Protein AF-A0A315WP67-F1 (afdb_monomer)

Mean predicted aligned error: 7.69 Å

Secondary structure (DSSP, 8-state):
--------S-HHHHHHHHHHHHHHHHHHHHHHHHHHGGGHHHHHHHHHHH-SSHHHHHHHHHHHHHHHH-TTS--

Solvent-accessible surface area (backbone atoms only — not comparable to full-atom values): 4486 Å² total; per-residue (Å²): 140,86,85,79,73,80,71,67,86,52,64,66,61,53,46,64,69,42,45,64,58,24,46,53,51,19,51,58,53,53,64,43,34,74,81,40,47,91,52,30,65,62,51,52,52,57,50,45,71,69,38,76,55,64,71,54,31,52,49,23,54,51,38,35,50,53,54,67,73,50,83,77,84,83,130

Foldseek 3Di:
DDPPPPDDPDVVVVCVVLLVVLLVLLVVLVVCCVVCPPCSVVVLVVVLVVDPDVSSSVSNVVNNVVCVVCVPPDD

Structure (mmCIF, N/CA/C/O backbone):
data_AF-A0A315WP67-F1
#
_entry.id   AF-A0A315WP67-F1
#
loop_
_atom_site.group_PDB
_atom_site.id
_atom_site.type_symbol
_atom_site.label_atom_id
_atom_site.label_alt_id
_atom_site.label_comp_id
_atom_site.label_asym_id
_atom_site.label_entity_id
_atom_site.label_seq_id
_atom_site.pdbx_PDB_ins_code
_atom_site.Cartn_x
_atom_site.Cartn_y
_atom_site.Cartn_z
_atom_site.occupancy
_atom_site.B_iso_or_equiv
_atom_site.auth_seq_id
_atom_site.auth_comp_id
_atom_site.auth_asym_id
_atom_site.auth_atom_id
_atom_site.pdbx_PDB_model_num
ATOM 1 N N . MET A 1 1 ? 29.629 -12.131 -35.538 1.00 41.50 1 MET A N 1
ATOM 2 C CA . MET A 1 1 ? 29.356 -12.333 -34.102 1.00 41.50 1 MET A CA 1
ATOM 3 C C . MET A 1 1 ? 28.082 -11.570 -33.753 1.00 41.50 1 MET A C 1
ATOM 5 O O . MET A 1 1 ? 28.163 -10.378 -33.505 1.00 41.50 1 MET A O 1
ATOM 9 N N . HIS A 1 2 ? 2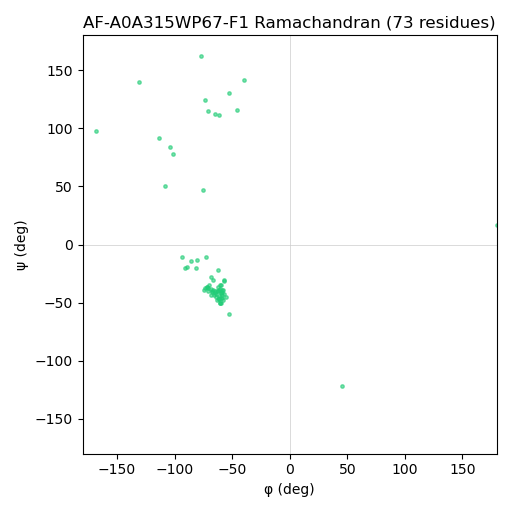6.910 -12.200 -33.848 1.00 56.78 2 HIS A N 1
ATOM 10 C CA . HIS A 1 2 ? 25.650 -11.592 -33.405 1.00 56.78 2 HIS A CA 1
ATOM 11 C C . HIS A 1 2 ? 25.154 -12.415 -32.213 1.00 56.78 2 HIS A C 1
ATOM 13 O O . HIS A 1 2 ? 24.498 -13.434 -32.396 1.00 56.78 2 HIS A O 1
ATOM 19 N N . ASP A 1 3 ? 25.536 -12.003 -31.005 1.00 58.97 3 ASP A N 1
ATOM 20 C CA . ASP A 1 3 ? 24.866 -12.420 -29.772 1.00 58.97 3 ASP A CA 1
ATOM 21 C C . ASP A 1 3 ? 24.015 -11.231 -29.319 1.00 58.97 3 ASP A C 1
ATOM 23 O O . ASP A 1 3 ? 24.454 -10.369 -28.564 1.00 58.97 3 ASP A O 1
ATOM 27 N N . HIS A 1 4 ? 22.811 -11.119 -29.878 1.00 64.19 4 HIS A N 1
ATOM 28 C CA . HIS A 1 4 ? 21.747 -10.362 -29.231 1.00 64.19 4 HIS A CA 1
ATOM 29 C C . HIS A 1 4 ? 20.836 -11.385 -28.572 1.00 64.19 4 HIS A C 1
ATOM 31 O O . HIS A 1 4 ? 19.791 -11.760 -29.102 1.00 64.19 4 HIS A O 1
ATOM 37 N N . ARG A 1 5 ? 21.276 -11.899 -27.425 1.00 63.22 5 ARG A N 1
ATOM 38 C CA . ARG A 1 5 ? 20.397 -12.626 -26.521 1.00 63.22 5 ARG A CA 1
ATOM 39 C C . ARG A 1 5 ? 19.357 -11.609 -26.032 1.00 63.22 5 ARG A C 1
ATOM 41 O O . ARG A 1 5 ? 19.764 -10.668 -25.348 1.00 63.22 5 ARG A O 1
ATOM 48 N N . PRO A 1 6 ? 18.059 -11.720 -26.383 1.00 53.19 6 PRO A N 1
ATOM 49 C CA . PRO A 1 6 ? 17.074 -10.765 -25.902 1.00 53.19 6 PRO A CA 1
ATOM 50 C C . PRO A 1 6 ? 17.064 -10.871 -24.380 1.00 53.19 6 PRO A C 1
ATOM 52 O O . PRO A 1 6 ? 16.712 -11.909 -23.807 1.00 53.19 6 PRO A O 1
ATOM 55 N N . ALA A 1 7 ? 17.551 -9.816 -23.729 1.00 56.91 7 ALA A N 1
ATOM 56 C CA . ALA A 1 7 ? 17.444 -9.673 -22.296 1.00 56.91 7 ALA A CA 1
ATOM 57 C C . ALA A 1 7 ? 15.965 -9.852 -21.950 1.00 56.91 7 ALA A C 1
ATOM 59 O O . ALA A 1 7 ? 15.082 -9.288 -22.598 1.00 56.91 7 ALA A O 1
ATOM 60 N N . ARG A 1 8 ? 15.701 -10.713 -20.966 1.00 61.62 8 ARG A N 1
ATOM 61 C CA . ARG A 1 8 ? 14.384 -10.877 -20.343 1.00 61.62 8 ARG A CA 1
ATOM 62 C C . ARG A 1 8 ? 13.740 -9.492 -20.179 1.00 61.62 8 ARG A C 1
ATOM 64 O O . ARG A 1 8 ? 14.490 -8.582 -19.832 1.00 61.62 8 ARG A O 1
ATOM 71 N N . PRO A 1 9 ? 12.418 -9.331 -20.387 1.00 57.69 9 PRO A N 1
ATOM 72 C CA . PRO A 1 9 ? 11.751 -8.039 -20.232 1.00 57.69 9 PRO A CA 1
ATOM 73 C C . PRO A 1 9 ? 12.223 -7.400 -18.929 1.00 57.69 9 PRO A C 1
ATOM 75 O O . PRO A 1 9 ? 12.108 -7.996 -17.854 1.00 57.69 9 PRO A O 1
ATOM 78 N N . ASP A 1 10 ? 12.910 -6.273 -19.075 1.00 69.75 10 ASP A N 1
ATOM 79 C CA . ASP A 1 10 ? 13.798 -5.778 -18.040 1.00 69.75 10 ASP A CA 1
ATOM 80 C C . ASP A 1 10 ? 12.953 -5.268 -16.871 1.00 69.75 10 ASP A C 1
ATOM 82 O O . ASP A 1 10 ? 12.164 -4.329 -17.009 1.00 69.75 10 ASP A O 1
ATOM 86 N N . ARG A 1 11 ? 13.067 -5.929 -15.713 1.00 69.06 11 ARG A N 1
ATOM 87 C CA . ARG A 1 11 ? 12.304 -5.544 -14.519 1.00 69.06 11 ARG A CA 1
ATOM 88 C C . ARG A 1 11 ? 12.588 -4.092 -14.146 1.00 69.06 11 ARG A C 1
ATOM 90 O O . ARG A 1 11 ? 11.681 -3.431 -13.666 1.00 69.06 11 ARG A O 1
ATOM 97 N N . ALA A 1 12 ? 13.784 -3.559 -14.405 1.00 75.00 12 ALA A N 1
ATOM 98 C CA . ALA A 1 12 ? 14.072 -2.163 -14.097 1.00 75.00 12 ALA A CA 1
ATOM 99 C C . ALA A 1 12 ? 13.279 -1.210 -15.004 1.00 75.00 12 ALA A C 1
ATOM 101 O O . ALA A 1 12 ? 12.743 -0.221 -14.507 1.00 75.00 12 ALA A O 1
ATOM 102 N N . ALA A 1 13 ? 13.104 -1.537 -16.288 1.00 78.94 13 ALA A N 1
ATOM 103 C CA . ALA A 1 13 ? 12.230 -0.769 -17.178 1.00 78.94 13 ALA A CA 1
ATOM 104 C C . ALA A 1 13 ? 10.758 -0.819 -16.729 1.00 78.94 13 ALA A C 1
ATOM 106 O O . ALA A 1 13 ? 10.092 0.216 -16.699 1.00 78.94 13 ALA A O 1
ATOM 107 N N . PHE A 1 14 ? 10.262 -1.994 -16.320 1.00 79.81 14 PHE A N 1
ATOM 108 C CA . PHE A 1 14 ? 8.915 -2.132 -15.750 1.00 79.81 14 PHE A CA 1
ATOM 109 C C . PHE A 1 14 ? 8.765 -1.312 -14.461 1.00 79.81 14 PHE A C 1
ATOM 111 O O . PHE A 1 14 ? 7.801 -0.567 -14.303 1.00 79.81 14 PHE A O 1
ATOM 118 N N . HIS A 1 15 ? 9.739 -1.395 -13.553 1.00 81.00 15 HIS A N 1
ATOM 119 C CA . HIS A 1 15 ? 9.720 -0.652 -12.292 1.00 81.00 15 HIS A CA 1
ATOM 120 C C . HIS A 1 15 ? 9.719 0.851 -12.546 1.00 81.00 15 HIS A C 1
ATOM 122 O O . HIS A 1 15 ? 8.857 1.531 -12.005 1.00 81.00 15 HIS A O 1
ATOM 128 N N . ALA A 1 16 ? 10.584 1.357 -13.428 1.00 82.75 16 ALA A N 1
ATOM 129 C CA . ALA A 1 16 ? 10.639 2.778 -13.773 1.00 82.75 16 ALA A CA 1
ATOM 130 C C . ALA A 1 16 ? 9.308 3.292 -14.349 1.00 82.75 16 ALA A C 1
ATOM 132 O O . ALA A 1 16 ? 8.842 4.367 -13.976 1.00 82.75 16 ALA A O 1
ATOM 133 N N . GLN A 1 17 ? 8.661 2.507 -15.214 1.00 86.62 17 GLN A N 1
ATOM 134 C CA . GLN A 1 17 ? 7.385 2.888 -15.825 1.00 86.62 17 GLN A CA 1
ATOM 135 C C . GLN A 1 17 ? 6.223 2.883 -14.820 1.00 86.62 17 GLN A C 1
ATOM 137 O O . GLN A 1 17 ? 5.314 3.708 -14.900 1.00 86.62 17 GLN A O 1
ATOM 142 N N . HIS A 1 18 ? 6.250 1.955 -13.863 1.00 88.62 18 HIS A N 1
ATOM 143 C CA . HIS A 1 18 ? 5.185 1.780 -12.881 1.00 88.62 18 HIS A CA 1
ATOM 144 C C . HIS A 1 18 ? 5.416 2.537 -11.568 1.00 88.62 18 HIS A C 1
ATOM 146 O O . HIS A 1 18 ? 4.470 2.653 -10.788 1.00 88.62 18 HIS A O 1
ATOM 152 N N . GLN A 1 19 ? 6.617 3.079 -11.343 1.00 88.62 19 GLN A N 1
ATOM 153 C CA . GLN A 1 19 ? 7.017 3.802 -10.132 1.00 88.62 19 GLN A CA 1
ATOM 154 C C . GLN A 1 19 ? 6.030 4.930 -9.814 1.00 88.62 19 GLN A C 1
ATOM 156 O O . GLN A 1 19 ? 5.324 4.864 -8.808 1.00 88.62 19 GLN A O 1
ATOM 161 N N . LEU A 1 20 ? 5.876 5.877 -10.745 1.00 90.38 20 LEU A N 1
ATOM 162 C CA . LEU A 1 20 ? 4.993 7.033 -10.584 1.00 90.3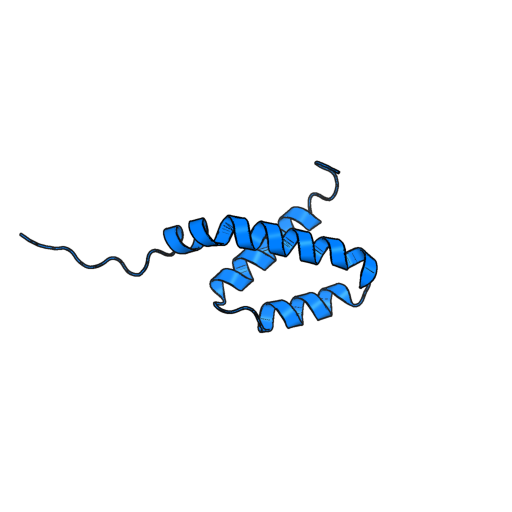8 20 LEU A CA 1
ATOM 163 C C . LEU A 1 20 ? 3.541 6.607 -10.328 1.00 90.38 20 LEU A C 1
ATOM 165 O O . LEU A 1 20 ? 2.834 7.187 -9.505 1.00 90.38 20 LEU A O 1
ATOM 169 N N . ARG A 1 21 ? 3.093 5.555 -11.023 1.00 91.50 21 ARG A N 1
ATOM 170 C CA . ARG A 1 21 ? 1.735 5.022 -10.881 1.00 91.50 21 ARG A CA 1
ATOM 171 C C . ARG A 1 21 ? 1.519 4.394 -9.504 1.00 91.50 21 ARG A C 1
ATOM 173 O O . ARG A 1 21 ? 0.457 4.583 -8.913 1.00 91.50 21 ARG A O 1
ATOM 180 N N . ALA A 1 22 ? 2.517 3.675 -8.995 1.00 93.00 22 ALA A N 1
ATOM 181 C CA . ALA A 1 22 ? 2.486 3.077 -7.669 1.00 93.00 22 ALA A CA 1
ATOM 182 C C . ALA A 1 22 ? 2.487 4.145 -6.567 1.00 93.00 22 ALA A C 1
ATOM 184 O O . ALA A 1 22 ? 1.740 4.011 -5.601 1.00 93.00 22 ALA A O 1
ATOM 185 N N . GLU A 1 23 ? 3.257 5.221 -6.743 1.00 93.00 23 GLU A N 1
ATOM 186 C CA . GLU A 1 23 ? 3.299 6.365 -5.825 1.00 93.00 23 GLU A CA 1
ATOM 187 C C . GLU A 1 23 ? 1.950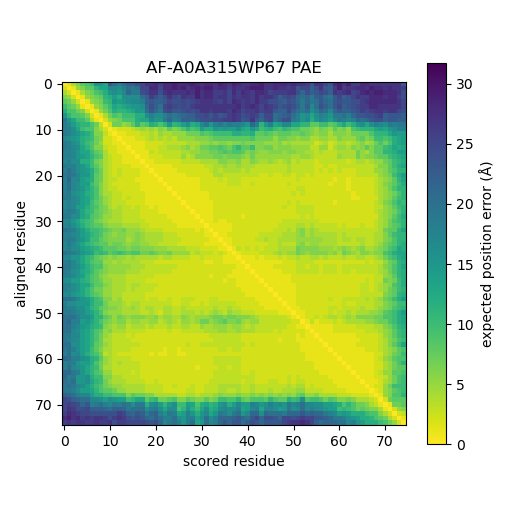 7.088 -5.734 1.00 93.00 23 GLU A C 1
ATOM 189 O O . GLU A 1 23 ? 1.462 7.342 -4.631 1.00 93.00 23 GLU A O 1
ATOM 194 N N . VAL A 1 24 ? 1.324 7.388 -6.881 1.00 93.81 24 VAL A N 1
ATOM 195 C CA . VAL A 1 24 ? -0.010 8.016 -6.930 1.00 93.81 24 VAL A CA 1
ATOM 196 C C . VAL A 1 24 ? -1.055 7.111 -6.279 1.00 93.81 24 VAL A C 1
ATOM 198 O O . VAL A 1 24 ? -1.819 7.569 -5.435 1.00 93.81 24 VAL A O 1
ATOM 201 N N . GLN A 1 25 ? -1.062 5.816 -6.610 1.00 94.38 25 GLN A N 1
ATOM 202 C CA . GLN A 1 25 ? -1.980 4.850 -5.995 1.00 94.38 25 GLN A CA 1
ATOM 203 C C . GLN A 1 25 ? -1.794 4.751 -4.480 1.00 94.38 25 GLN A C 1
ATOM 205 O O . GLN A 1 25 ? -2.778 4.702 -3.746 1.00 94.38 25 GLN A O 1
ATOM 210 N N . ALA A 1 26 ? -0.549 4.740 -4.005 1.00 94.31 26 ALA A N 1
ATOM 211 C CA . ALA A 1 26 ? -0.261 4.708 -2.579 1.00 94.31 26 ALA A CA 1
ATOM 212 C C . ALA A 1 26 ? -0.818 5.943 -1.858 1.00 94.31 26 ALA A C 1
ATOM 214 O O . ALA A 1 26 ? -1.471 5.771 -0.828 1.00 94.31 26 ALA A O 1
ATOM 215 N N . ARG A 1 27 ? -0.648 7.147 -2.430 1.00 93.12 27 ARG A N 1
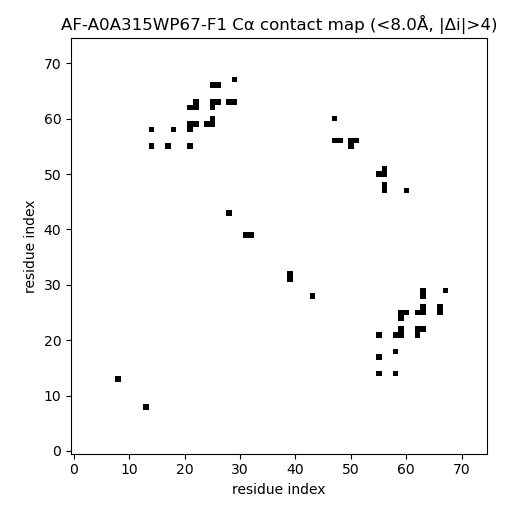ATOM 216 C CA . ARG A 1 27 ? -1.226 8.397 -1.900 1.00 93.12 27 ARG A CA 1
ATOM 217 C C . ARG A 1 27 ? -2.748 8.337 -1.824 1.00 93.12 27 ARG A C 1
ATOM 219 O O . ARG A 1 27 ? -3.319 8.581 -0.765 1.00 93.12 27 ARG A O 1
ATOM 226 N N . GLU A 1 28 ? -3.398 7.943 -2.917 1.00 93.25 28 GLU A N 1
ATOM 227 C CA . GLU A 1 28 ? -4.860 7.802 -2.998 1.00 93.25 28 GLU A CA 1
ATOM 228 C C . GLU A 1 28 ? -5.402 6.836 -1.937 1.00 93.25 28 GLU A C 1
A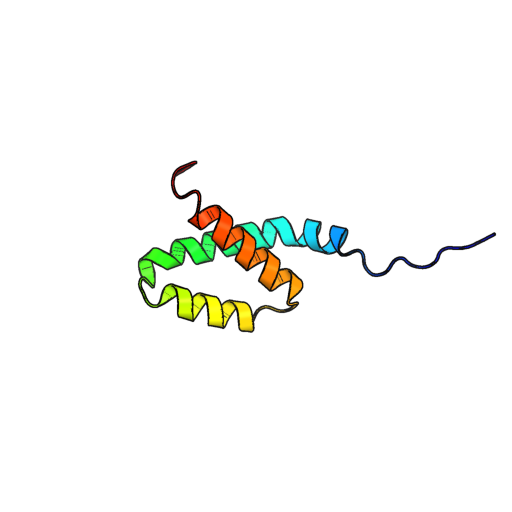TOM 230 O O . GLU A 1 28 ? -6.426 7.079 -1.295 1.00 93.25 28 GLU A O 1
ATOM 235 N N . TRP A 1 29 ? -4.711 5.715 -1.733 1.00 94.75 29 TRP A N 1
ATOM 236 C CA . TRP A 1 29 ? -5.117 4.723 -0.745 1.00 94.75 29 TRP A CA 1
ATOM 237 C C . TRP A 1 29 ? -4.878 5.225 0.676 1.00 94.75 29 TRP A C 1
ATOM 239 O O . TRP A 1 29 ? -5.706 4.967 1.547 1.00 94.75 29 TRP A O 1
ATOM 249 N N . LEU A 1 30 ? -3.793 5.962 0.915 1.00 92.56 30 LEU A N 1
ATOM 250 C CA . LEU A 1 30 ? -3.515 6.617 2.194 1.00 92.56 30 LEU A CA 1
ATOM 251 C C . LEU A 1 30 ? -4.560 7.676 2.545 1.00 92.56 30 LEU A C 1
ATOM 253 O O . LEU A 1 30 ? -5.002 7.703 3.688 1.00 92.56 30 LEU A O 1
ATOM 257 N N . ALA A 1 31 ? -5.031 8.466 1.580 1.00 92.12 31 ALA A N 1
ATOM 258 C CA . ALA A 1 31 ? -6.113 9.428 1.802 1.00 92.12 31 ALA A CA 1
ATOM 259 C C . ALA A 1 31 ? -7.408 8.737 2.277 1.00 92.12 31 ALA A C 1
ATOM 261 O O . ALA A 1 31 ? -8.120 9.239 3.143 1.00 92.12 31 ALA A O 1
ATOM 262 N N . A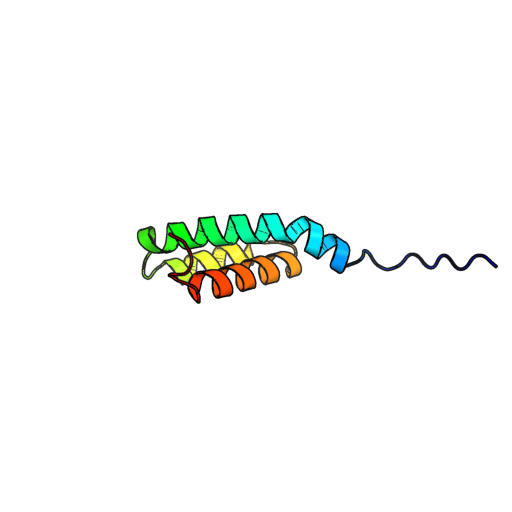RG A 1 32 ? -7.681 7.516 1.794 1.00 93.38 32 ARG A N 1
ATOM 263 C CA . ARG A 1 32 ? -8.826 6.703 2.251 1.00 93.38 32 ARG A CA 1
ATOM 264 C C . ARG A 1 32 ? -8.641 6.117 3.651 1.00 93.38 32 ARG A C 1
ATOM 266 O O . ARG A 1 32 ? -9.609 5.596 4.206 1.00 93.38 32 ARG A O 1
ATOM 273 N N . ARG A 1 33 ? -7.437 6.181 4.234 1.00 91.44 33 ARG A N 1
ATOM 274 C CA . ARG A 1 33 ? -7.170 5.694 5.597 1.00 91.44 33 ARG A CA 1
ATOM 275 C C . ARG A 1 33 ? -8.045 6.398 6.620 1.00 91.44 33 ARG A C 1
ATOM 277 O O . ARG A 1 33 ? -8.546 5.738 7.522 1.00 91.44 33 ARG A O 1
ATOM 284 N N . GLU A 1 34 ? -8.266 7.699 6.461 1.00 89.62 34 GLU A N 1
ATOM 285 C CA . GLU A 1 34 ? -9.090 8.474 7.393 1.00 89.62 34 GLU A CA 1
ATOM 286 C C . GLU A 1 34 ? -10.576 8.125 7.285 1.00 89.62 34 GLU A C 1
ATOM 288 O O . GLU A 1 34 ? -11.255 8.012 8.302 1.00 89.62 34 GLU A O 1
ATOM 293 N N . SER A 1 35 ? -11.072 7.872 6.069 1.00 93.38 35 SER A N 1
ATOM 294 C CA . SER A 1 35 ? -12.467 7.469 5.851 1.00 93.38 35 SER A CA 1
ATOM 295 C C . SER A 1 35 ? -12.751 6.028 6.278 1.00 93.38 35 SER A C 1
ATOM 297 O O . SER A 1 35 ? -13.831 5.741 6.784 1.00 93.38 35 SER A O 1
ATOM 299 N N . LEU A 1 36 ? -11.806 5.108 6.058 1.00 93.31 36 LEU A N 1
ATOM 300 C CA . LEU A 1 36 ? -11.984 3.678 6.343 1.00 93.31 36 LEU A CA 1
ATOM 301 C C . LEU A 1 36 ? -11.535 3.280 7.757 1.00 93.31 36 LEU A C 1
ATOM 303 O O . LEU A 1 36 ? -11.946 2.229 8.252 1.00 93.31 36 LEU A O 1
ATOM 307 N N . GLN A 1 37 ? -10.693 4.087 8.406 1.00 91.25 37 GLN A N 1
ATOM 308 C CA . GLN A 1 37 ? -10.173 3.869 9.758 1.00 91.25 37 GLN A CA 1
ATOM 309 C C . GLN A 1 37 ? -9.697 2.419 9.978 1.00 91.25 37 GLN A C 1
ATOM 311 O O . GLN A 1 37 ? -8.836 1.925 9.248 1.00 91.25 37 GLN A O 1
ATOM 316 N N . GLY A 1 38 ? -10.263 1.704 10.957 1.00 90.44 38 GLY A N 1
ATOM 317 C CA . GLY A 1 38 ? -9.890 0.324 11.282 1.00 90.44 38 GLY A CA 1
ATOM 318 C C . GLY A 1 38 ? -10.126 -0.687 10.153 1.00 90.44 38 GLY A C 1
ATOM 319 O O . GLY A 1 38 ? -9.462 -1.721 10.112 1.00 90.44 38 GLY A O 1
ATOM 320 N N . ALA A 1 39 ? -11.009 -0.388 9.195 1.00 94.62 39 ALA A N 1
ATOM 321 C CA . ALA A 1 39 ? -11.251 -1.247 8.036 1.00 94.62 39 ALA A CA 1
ATOM 322 C C . ALA A 1 39 ? -10.193 -1.079 6.930 1.00 94.62 39 ALA A C 1
ATOM 324 O O . ALA A 1 39 ? -10.112 -1.908 6.019 1.00 94.62 39 ALA A O 1
ATOM 325 N N . TRP A 1 40 ? -9.369 -0.027 7.000 1.00 94.81 40 TRP A N 1
ATOM 326 C CA . TRP A 1 40 ? -8.44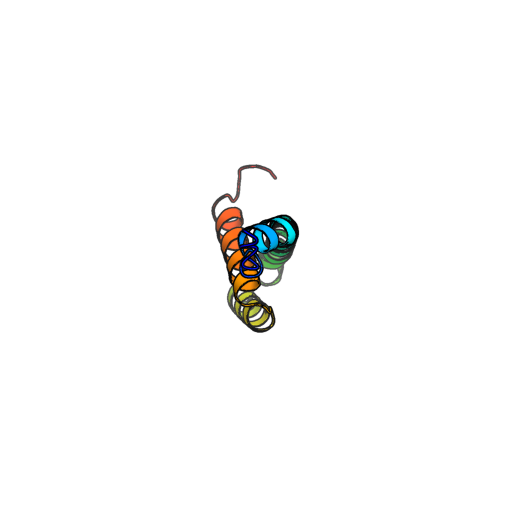8 0.345 5.929 1.00 94.81 40 TRP A CA 1
ATOM 327 C C . TRP A 1 40 ? -7.456 -0.764 5.571 1.00 94.81 40 TRP A C 1
ATOM 329 O O . TRP A 1 40 ? -7.298 -1.080 4.396 1.00 94.81 40 TRP A O 1
ATOM 339 N N . LEU A 1 41 ? -6.831 -1.408 6.562 1.00 92.06 41 LEU A N 1
ATOM 340 C CA . LEU A 1 41 ? -5.853 -2.477 6.314 1.00 92.06 41 LEU A CA 1
ATOM 341 C C . LEU A 1 41 ? -6.475 -3.681 5.594 1.00 92.06 41 LEU A C 1
ATOM 343 O O . LEU A 1 41 ? -5.864 -4.237 4.681 1.00 92.06 41 LEU A O 1
ATOM 347 N N . ASN A 1 42 ? -7.700 -4.056 5.971 1.00 94.88 42 ASN A N 1
ATOM 348 C CA . ASN A 1 42 ? -8.423 -5.156 5.336 1.00 94.88 42 ASN A CA 1
ATOM 349 C C . ASN A 1 42 ? -8.804 -4.810 3.887 1.00 94.88 42 ASN A C 1
ATOM 351 O O . ASN A 1 42 ? -8.644 -5.625 2.977 1.00 94.88 42 ASN A O 1
ATOM 355 N N . TRP A 1 43 ? -9.235 -3.568 3.653 1.00 95.12 43 TRP A N 1
ATOM 356 C CA . TRP A 1 43 ? -9.514 -3.064 2.312 1.00 95.12 43 TRP A CA 1
ATOM 357 C C . TRP A 1 43 ? -8.249 -3.015 1.438 1.00 95.12 43 TRP A C 1
ATOM 359 O O . TRP A 1 43 ? -8.269 -3.511 0.313 1.00 95.12 43 TRP A O 1
ATOM 369 N N . VAL A 1 44 ? -7.122 -2.510 1.960 1.00 94.56 44 VAL A N 1
ATOM 370 C CA . VAL A 1 44 ? -5.833 -2.493 1.243 1.00 94.56 44 VAL A CA 1
ATOM 371 C C . VAL A 1 44 ? -5.404 -3.910 0.868 1.00 94.56 44 VAL A C 1
ATOM 373 O O . VAL A 1 44 ? -4.995 -4.133 -0.270 1.00 94.56 44 VAL A O 1
ATOM 376 N N . ALA A 1 45 ? -5.533 -4.883 1.775 1.00 93.44 45 ALA A N 1
ATOM 377 C CA . ALA A 1 45 ? -5.230 -6.279 1.466 1.00 93.44 45 ALA A CA 1
ATOM 378 C C . ALA A 1 45 ? -6.079 -6.789 0.289 1.00 93.44 45 ALA A C 1
ATOM 380 O O . ALA A 1 45 ? -5.529 -7.327 -0.673 1.00 93.44 45 ALA A O 1
ATOM 381 N N . ALA A 1 46 ? -7.392 -6.544 0.308 1.00 95.00 46 ALA A N 1
ATOM 382 C CA . ALA A 1 46 ? -8.286 -6.913 -0.789 1.00 95.00 46 ALA A CA 1
ATOM 383 C C . ALA A 1 46 ? -7.914 -6.237 -2.124 1.00 95.00 46 ALA A C 1
ATOM 385 O O . ALA A 1 46 ? -8.068 -6.844 -3.184 1.00 95.00 46 ALA A O 1
ATOM 386 N N . GLN A 1 47 ? -7.414 -4.998 -2.103 1.00 94.62 47 GLN A N 1
ATOM 387 C CA . GLN A 1 47 ? -6.959 -4.299 -3.309 1.00 94.62 47 GLN A CA 1
ATOM 388 C C . GLN A 1 47 ? -5.615 -4.820 -3.820 1.00 94.62 47 GLN A C 1
ATOM 390 O O . GLN A 1 47 ? -5.447 -4.986 -5.026 1.00 94.62 47 GLN A O 1
ATOM 395 N N . LEU A 1 48 ? -4.679 -5.146 -2.927 1.00 92.94 48 LEU A N 1
ATOM 396 C CA . LEU A 1 48 ? -3.411 -5.781 -3.296 1.00 92.94 48 LEU A CA 1
ATOM 397 C C . LEU A 1 48 ? -3.629 -7.152 -3.945 1.00 92.94 48 LEU A C 1
ATOM 399 O O . LEU A 1 48 ? -2.924 -7.475 -4.894 1.00 92.94 48 LEU A O 1
ATOM 403 N N . TYR A 1 49 ? -4.618 -7.924 -3.487 1.00 92.31 49 TYR A N 1
ATOM 404 C CA . TYR A 1 49 ? -4.980 -9.201 -4.114 1.00 92.31 49 TYR A CA 1
ATOM 405 C C . TYR A 1 49 ? -5.567 -9.046 -5.522 1.00 92.31 49 TYR A C 1
ATOM 407 O O . TYR A 1 49 ? -5.399 -9.933 -6.353 1.00 92.31 49 TYR A O 1
ATOM 415 N N . GLN A 1 50 ? -6.245 -7.931 -5.799 1.00 92.31 50 GLN A N 1
ATOM 416 C CA . GLN A 1 50 ? -6.787 -7.626 -7.129 1.00 92.31 50 GLN A CA 1
ATOM 417 C C . GLN A 1 50 ? -5.731 -7.037 -8.073 1.00 92.31 50 GLN A C 1
ATOM 419 O O . GLN A 1 50 ? -5.903 -7.065 -9.292 1.00 92.31 50 GLN A O 1
ATOM 424 N N . LEU A 1 51 ? -4.636 -6.498 -7.530 1.00 90.56 51 LEU A N 1
ATOM 425 C CA . LEU A 1 51 ? -3.539 -5.967 -8.325 1.00 90.56 51 LEU A CA 1
ATOM 426 C C . LEU A 1 51 ? -2.725 -7.099 -8.948 1.00 90.56 51 LEU A C 1
ATOM 428 O O . LEU A 1 51 ? -2.151 -7.946 -8.269 1.00 90.56 51 LEU A O 1
ATOM 432 N N . SER A 1 52 ? -2.603 -7.037 -10.268 1.00 84.50 52 SER A N 1
ATOM 433 C CA . SER A 1 52 ? -1.699 -7.871 -11.046 1.00 84.50 52 SER A CA 1
ATOM 434 C C . SER A 1 52 ? -0.898 -6.977 -11.998 1.00 84.50 52 SER A C 1
ATOM 436 O O . SER A 1 52 ? -1.467 -6.025 -12.543 1.00 84.50 52 SER A O 1
ATOM 438 N N . PRO A 1 53 ? 0.408 -7.227 -12.202 1.00 87.62 53 PRO A N 1
ATOM 439 C CA . PRO A 1 53 ? 1.208 -8.326 -11.648 1.00 87.62 53 PRO A CA 1
ATOM 440 C C . PRO A 1 53 ? 1.609 -8.127 -10.177 1.00 87.62 53 PRO A C 1
ATOM 442 O O . PRO A 1 53 ? 1.637 -7.006 -9.667 1.00 87.62 53 PRO A O 1
ATOM 445 N N . ALA A 1 54 ? 2.003 -9.217 -9.508 1.00 87.56 54 ALA A N 1
ATOM 446 C CA . ALA A 1 54 ? 2.455 -9.200 -8.111 1.00 87.56 54 ALA A CA 1
ATOM 447 C C . ALA A 1 54 ? 3.644 -8.245 -7.864 1.00 87.56 54 ALA A C 1
ATOM 449 O O . ALA A 1 54 ? 3.747 -7.652 -6.792 1.00 87.56 54 ALA A O 1
ATOM 450 N N . GLU A 1 55 ? 4.508 -8.037 -8.866 1.00 88.62 55 GLU A N 1
ATOM 451 C CA . GLU A 1 55 ? 5.585 -7.036 -8.804 1.00 88.62 55 GLU A CA 1
ATOM 452 C C . GLU A 1 55 ? 5.039 -5.612 -8.634 1.00 88.62 55 GLU A C 1
ATOM 454 O O . GLU A 1 55 ? 5.571 -4.836 -7.842 1.00 88.62 55 GLU A O 1
ATOM 459 N N . TYR A 1 56 ? 3.929 -5.282 -9.300 1.00 90.00 56 TYR A N 1
ATOM 460 C CA . TYR A 1 56 ? 3.271 -3.989 -9.135 1.00 90.00 56 TYR A CA 1
ATOM 461 C C . TYR A 1 56 ? 2.582 -3.861 -7.773 1.00 90.00 56 TYR A C 1
ATOM 463 O O . TYR A 1 56 ? 2.711 -2.826 -7.119 1.00 90.00 56 TYR A O 1
ATOM 471 N N . ALA A 1 57 ? 1.941 -4.927 -7.286 1.00 93.75 57 ALA A N 1
ATOM 472 C CA . ALA A 1 57 ? 1.379 -4.950 -5.935 1.00 93.75 57 ALA A CA 1
ATOM 473 C C . ALA A 1 57 ? 2.458 -4.708 -4.857 1.00 93.75 57 ALA A C 1
ATOM 475 O O . ALA A 1 57 ? 2.241 -3.940 -3.916 1.00 93.75 57 ALA A O 1
ATOM 476 N N . ALA A 1 58 ? 3.650 -5.296 -5.016 1.00 91.81 58 ALA A N 1
ATOM 477 C CA . ALA A 1 58 ? 4.780 -5.070 -4.116 1.00 91.81 58 ALA A CA 1
ATOM 478 C C . ALA A 1 58 ? 5.281 -3.613 -4.152 1.00 91.81 58 ALA A C 1
ATOM 480 O O . ALA A 1 58 ? 5.568 -3.047 -3.093 1.00 91.81 58 ALA A O 1
ATOM 481 N N . MET A 1 59 ? 5.336 -2.991 -5.338 1.00 93.44 59 MET A N 1
ATOM 482 C CA . MET A 1 59 ? 5.694 -1.572 -5.487 1.00 93.44 59 MET A CA 1
ATOM 483 C C . MET A 1 59 ? 4.716 -0.659 -4.738 1.00 93.44 59 MET A C 1
ATOM 485 O O . MET A 1 59 ? 5.146 0.153 -3.917 1.00 93.44 59 MET A O 1
ATOM 489 N N . VAL A 1 60 ? 3.409 -0.843 -4.953 1.00 94.25 60 VAL A N 1
ATOM 490 C CA . VAL A 1 60 ? 2.351 -0.061 -4.285 1.00 94.25 60 VAL A CA 1
ATOM 491 C C . VAL A 1 60 ? 2.428 -0.230 -2.768 1.00 94.25 60 VAL A C 1
ATOM 493 O O . VAL A 1 60 ? 2.426 0.757 -2.034 1.00 94.25 60 VAL A O 1
ATOM 496 N N . ARG A 1 61 ? 2.577 -1.469 -2.277 1.00 92.44 61 ARG A N 1
ATOM 497 C CA . ARG A 1 61 ? 2.704 -1.755 -0.838 1.00 92.44 61 ARG A CA 1
ATOM 498 C C . ARG A 1 61 ? 3.925 -1.067 -0.216 1.00 92.44 61 ARG A C 1
ATOM 500 O O . ARG A 1 61 ? 3.860 -0.637 0.937 1.00 92.44 61 ARG A O 1
ATOM 507 N N . ARG A 1 62 ? 5.052 -1.007 -0.932 1.00 92.00 62 ARG A N 1
ATOM 508 C CA . ARG A 1 62 ? 6.277 -0.353 -0.447 1.00 92.00 62 ARG A CA 1
ATOM 509 C C . ARG A 1 62 ? 6.097 1.158 -0.347 1.00 92.00 62 ARG A C 1
ATOM 511 O O . ARG A 1 62 ? 6.479 1.729 0.669 1.00 92.00 62 ARG A O 1
ATOM 518 N N . GLU A 1 63 ? 5.487 1.778 -1.352 1.00 94.31 63 GLU A N 1
ATOM 519 C CA . GLU A 1 63 ? 5.192 3.213 -1.312 1.00 94.31 63 GLU A CA 1
ATOM 520 C C . GLU A 1 63 ? 4.192 3.573 -0.218 1.00 94.31 63 GLU A C 1
ATOM 522 O O . GLU A 1 63 ? 4.433 4.505 0.543 1.00 94.31 63 GLU A O 1
ATOM 527 N N . LEU A 1 64 ? 3.141 2.769 -0.045 1.00 93.06 64 LEU A N 1
ATOM 528 C CA . LEU A 1 64 ? 2.200 2.931 1.063 1.00 93.06 64 LEU A CA 1
ATOM 529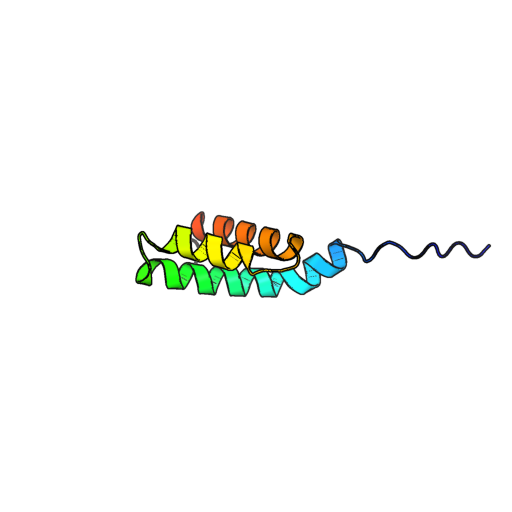 C C . LEU A 1 64 ? 2.900 2.916 2.421 1.00 93.06 64 LEU A C 1
ATOM 531 O O . LEU A 1 64 ? 2.624 3.765 3.260 1.00 93.06 64 LEU A O 1
ATOM 535 N N . GLN A 1 65 ? 3.826 1.978 2.634 1.00 91.81 65 GLN A N 1
ATOM 536 C CA . GLN A 1 65 ? 4.611 1.926 3.869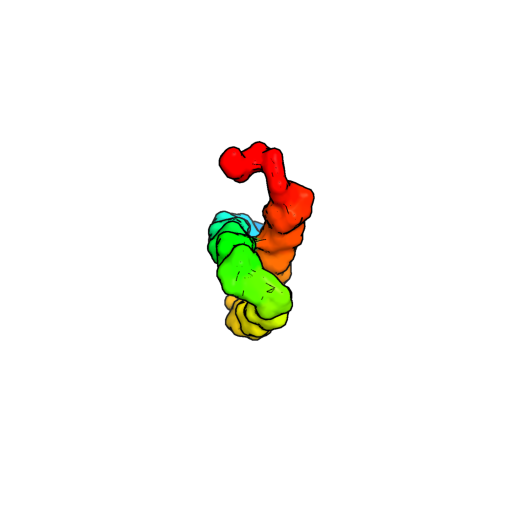 1.00 91.81 65 GLN A CA 1
ATOM 537 C C . GLN A 1 65 ? 5.527 3.142 4.018 1.00 91.81 65 GLN A C 1
ATOM 539 O O . GLN A 1 65 ? 5.595 3.701 5.107 1.00 91.81 65 GLN A O 1
ATOM 544 N N . ARG A 1 66 ? 6.207 3.572 2.945 1.00 90.88 66 ARG A N 1
ATOM 545 C CA . ARG A 1 66 ? 7.100 4.740 2.980 1.00 90.88 66 ARG A CA 1
ATOM 546 C C . ARG A 1 66 ? 6.336 6.008 3.359 1.00 90.88 66 ARG A C 1
ATOM 548 O O . ARG A 1 66 ? 6.756 6.723 4.262 1.00 90.88 66 ARG A O 1
ATOM 555 N N . GLN A 1 67 ? 5.220 6.268 2.689 1.00 89.94 67 GLN A N 1
ATOM 556 C CA . GLN A 1 67 ? 4.425 7.475 2.895 1.00 89.94 67 GLN A CA 1
ATOM 557 C C . GLN A 1 67 ? 3.683 7.443 4.239 1.00 89.94 67 GLN A C 1
ATOM 559 O O . GLN A 1 67 ? 3.621 8.453 4.931 1.00 89.94 67 GLN A O 1
ATOM 564 N N . ALA A 1 68 ? 3.206 6.270 4.676 1.00 86.94 68 ALA A N 1
ATOM 565 C CA . ALA A 1 68 ? 2.613 6.113 6.005 1.00 86.94 68 ALA A CA 1
ATOM 566 C C . ALA A 1 68 ? 3.636 6.259 7.146 1.00 86.94 68 ALA A C 1
ATOM 568 O O . ALA A 1 68 ? 3.244 6.638 8.248 1.00 86.94 68 ALA A O 1
ATOM 569 N N . ALA A 1 69 ? 4.914 5.939 6.898 1.00 84.62 69 ALA A N 1
ATOM 570 C CA . ALA A 1 69 ? 6.018 6.079 7.853 1.00 84.62 69 ALA A CA 1
ATOM 571 C C . ALA A 1 69 ? 6.650 7.481 7.870 1.00 84.62 69 ALA A C 1
ATOM 573 O O . ALA A 1 69 ? 7.342 7.811 8.830 1.00 84.62 69 ALA A O 1
ATOM 574 N N . ALA A 1 70 ? 6.373 8.321 6.867 1.00 77.00 70 ALA A N 1
ATOM 575 C CA . ALA A 1 70 ? 6.764 9.730 6.831 1.00 77.00 70 ALA A CA 1
ATOM 576 C C . ALA A 1 70 ? 5.567 10.695 7.025 1.00 77.00 70 ALA A C 1
ATOM 578 O O . ALA A 1 70 ? 5.415 11.613 6.217 1.00 77.00 70 ALA A O 1
ATOM 579 N N . PRO A 1 71 ? 4.705 10.532 8.056 1.00 61.88 71 PRO A N 1
ATOM 580 C CA . PRO A 1 71 ? 3.464 11.297 8.203 1.00 61.88 71 PRO A CA 1
ATOM 581 C C . PRO A 1 71 ? 3.687 12.755 8.670 1.00 61.88 71 PRO A C 1
ATOM 583 O O . PRO A 1 71 ? 3.022 13.213 9.593 1.00 61.88 71 PRO A O 1
ATOM 586 N N . GLY A 1 72 ? 4.628 13.491 8.071 1.00 54.41 72 GLY A N 1
ATOM 587 C CA . GLY A 1 72 ? 4.907 14.881 8.451 1.00 54.41 72 GLY A CA 1
ATOM 588 C C . GLY A 1 72 ? 6.014 15.610 7.683 1.00 54.41 72 GLY A C 1
ATOM 589 O O . GLY A 1 72 ? 6.502 16.613 8.188 1.00 54.41 72 GLY A O 1
ATOM 590 N N . ALA A 1 73 ? 6.456 15.126 6.515 1.00 48.81 73 ALA A N 1
ATOM 591 C CA . ALA A 1 73 ? 7.490 15.826 5.740 1.00 48.81 73 ALA A CA 1
ATOM 592 C C . ALA A 1 73 ? 6.938 16.857 4.739 1.00 48.81 73 ALA A C 1
ATOM 594 O O . ALA A 1 73 ? 7.699 17.720 4.323 1.00 48.81 73 ALA A O 1
ATOM 595 N N . ASP A 1 74 ? 5.659 16.776 4.363 1.00 46.78 74 ASP A N 1
ATOM 596 C CA . ASP A 1 74 ? 4.993 17.772 3.514 1.00 46.78 74 ASP A CA 1
ATOM 597 C C . ASP A 1 74 ? 3.475 17.513 3.535 1.00 46.78 74 ASP A C 1
ATOM 599 O O . ASP A 1 74 ? 2.980 16.599 2.870 1.00 46.78 74 ASP A O 1
ATOM 603 N N . GLN A 1 75 ? 2.746 18.254 4.367 1.00 41.56 75 GLN A N 1
ATOM 604 C CA . GLN A 1 75 ? 1.321 18.519 4.172 1.00 41.56 75 GLN A CA 1
ATOM 605 C C . GLN A 1 75 ? 1.100 20.022 4.279 1.00 41.56 75 GLN A C 1
ATOM 607 O O . GLN A 1 75 ? 1.769 20.639 5.140 1.00 41.56 75 GLN A O 1
#

Radius of gyration: 16.16 Å; Cα contacts (8 Å, |Δi|>4): 32; chains: 1; bounding box: 42×31×45 Å

pLDDT: mean 83.31, std 15.0, range [41.5, 95.12]

Sequence (75 aa):
MHDHRPARPDRAAFHAQHQLRAEVQAREWLARRESLQGAWLNWVAAQLYQLSPAEYAAMVRRELQRQAAAPGADQ